Protein AF-A0A1E4V466-F1 (afdb_monomer)

Nearest PDB structures (foldseek):
  7m31-assembly2_C  TM=9.734E-01  e=1.126E-03  Sus scrofa
  7m32-assembly1_A  TM=9.696E-01  e=1.372E-03  Sus scrofa
  7m32-assembly2_D  TM=9.692E-01  e=1.372E-03  Sus scrofa
  7lju-assembly2_C  TM=9.275E-01  e=1.372E-03  Sus scrofa
  7m32-assembly2_C  TM=9.716E-01  e=2.831E-03  Sus scrofa

Solvent-accessible surface area (backbone atoms only — not comparable to full-atom values): 4984 Å² total; per-residue (Å²): 137,82,73,79,46,54,38,44,55,42,46,71,36,30,69,53,33,17,50,53,36,33,54,50,50,75,74,38,94,55,53,35,35,39,33,47,49,68,92,53,99,60,61,65,55,30,51,53,23,24,43,77,16,62,36,79,45,76,44,80,63,84,90,76,92,66,94,52,57,37,56,43,76,44,76,40,67,60,72,79,76,50,70,85,131

Sequence (85 aa):
MPERGMAAAVGQVPEYVEMVTRWCKTTLSLPIIVRLTPNITDVRLPARAAHRGAAIAFVGEDLLGRQESLLDVAPTNLDLVLPDN

Foldseek 3Di:
DPPFQPQVVLLQDLQSLLVVLLVCVVVDPAAKEWEGEPPYPDNVSNVVSSVNSVHPYYDYDDDDDPPGDDRDIDRDDVCVVDPDD

Secondary structure (DSSP, 8-state):
---TTHHHHHHT-HHHHHHHHHHHHHH-SS-EEEEE-S-SS-THHHHHHHHHTT--EEEE--SSS-TT---EEEE--HHHHS---

Radius of gyration: 13.04 Å; Cα contacts (8 Å, |Δi|>4): 137; chains: 1; bounding box: 37×31×30 Å

Structure (mmCIF, N/CA/C/O backbone):
data_AF-A0A1E4V466-F1
#
_entry.id   AF-A0A1E4V466-F1
#
loop_
_atom_site.group_PDB
_atom_site.id
_atom_site.type_symbol
_atom_site.label_atom_id
_atom_site.label_alt_id
_atom_site.label_comp_id
_atom_site.label_asym_id
_atom_site.label_entity_id
_atom_site.label_seq_id
_atom_site.pdbx_PDB_ins_code
_atom_site.Cartn_x
_atom_site.Cartn_y
_atom_site.Cartn_z
_atom_site.occupancy
_atom_site.B_iso_or_equiv
_atom_site.auth_seq_id
_atom_site.auth_comp_id
_atom_site.auth_asym_id
_atom_site.auth_atom_id
_atom_site.pdbx_PDB_model_num
ATOM 1 N N . MET A 1 1 ? 22.661 -0.199 6.133 1.00 41.59 1 MET A N 1
ATOM 2 C CA . MET A 1 1 ? 22.253 -0.578 4.764 1.00 41.59 1 MET A CA 1
ATOM 3 C C . MET A 1 1 ? 20.974 0.177 4.426 1.00 41.59 1 MET A C 1
ATOM 5 O O . MET A 1 1 ? 19.987 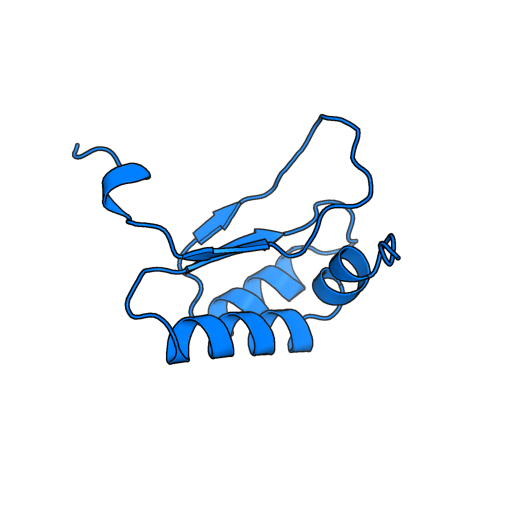-0.107 5.086 1.00 41.59 1 MET A O 1
ATOM 9 N N . PRO A 1 2 ? 20.951 1.147 3.494 1.00 47.75 2 PRO A N 1
ATOM 10 C CA . PRO A 1 2 ? 19.718 1.540 2.833 1.00 47.75 2 PRO A CA 1
ATOM 11 C C . PRO A 1 2 ? 19.665 0.801 1.494 1.00 47.75 2 PRO A C 1
ATOM 13 O O . PRO A 1 2 ? 20.509 0.999 0.617 1.00 47.75 2 PRO A O 1
ATOM 16 N N . GLU A 1 3 ? 18.714 -0.105 1.360 1.00 52.47 3 GLU A N 1
ATOM 17 C CA . GLU A 1 3 ? 18.407 -0.802 0.114 1.00 52.47 3 GLU A CA 1
ATOM 18 C C . GLU A 1 3 ? 17.755 0.168 -0.881 1.00 52.47 3 GLU A C 1
ATOM 20 O O . GLU A 1 3 ? 16.536 0.241 -1.031 1.00 52.47 3 GLU A O 1
ATOM 25 N N . ARG A 1 4 ? 18.607 0.991 -1.511 1.00 56.16 4 ARG A N 1
ATOM 26 C CA . ARG A 1 4 ? 18.234 1.945 -2.564 1.00 56.16 4 ARG A CA 1
ATOM 27 C C . ARG A 1 4 ? 17.361 1.261 -3.620 1.00 56.16 4 ARG A C 1
ATOM 29 O O . ARG A 1 4 ? 17.677 0.162 -4.069 1.00 56.16 4 ARG A O 1
ATOM 36 N N . GLY A 1 5 ? 16.257 1.905 -3.986 1.00 58.88 5 GLY A N 1
ATOM 37 C CA . GLY A 1 5 ? 15.295 1.412 -4.977 1.00 58.88 5 GLY A CA 1
ATOM 38 C C . GLY A 1 5 ? 14.280 0.348 -4.522 1.00 58.88 5 GLY A C 1
ATOM 39 O O . GLY A 1 5 ? 13.322 0.118 -5.259 1.00 58.88 5 GLY A O 1
ATOM 40 N N . MET A 1 6 ? 14.395 -0.262 -3.331 1.00 66.19 6 MET A N 1
ATOM 41 C CA . MET A 1 6 ? 13.471 -1.332 -2.891 1.00 66.19 6 MET A CA 1
ATOM 42 C C . MET A 1 6 ? 12.008 -0.870 -2.890 1.00 66.19 6 MET A C 1
ATOM 44 O O . MET A 1 6 ? 11.118 -1.541 -3.403 1.00 66.19 6 MET A O 1
ATOM 48 N N . ALA A 1 7 ? 11.744 0.321 -2.369 1.00 62.88 7 ALA A N 1
ATOM 49 C CA . ALA A 1 7 ? 10.382 0.813 -2.243 1.00 62.88 7 ALA A CA 1
ATOM 50 C C . ALA A 1 7 ? 9.793 1.330 -3.574 1.00 62.88 7 ALA A C 1
ATOM 52 O O . ALA A 1 7 ? 8.578 1.295 -3.766 1.00 62.88 7 ALA A O 1
ATOM 53 N N . ALA A 1 8 ? 10.644 1.752 -4.517 1.00 64.69 8 ALA A N 1
ATOM 54 C CA . ALA A 1 8 ? 10.238 2.021 -5.896 1.00 64.69 8 ALA A CA 1
ATOM 55 C C . ALA A 1 8 ? 9.934 0.717 -6.660 1.00 64.69 8 ALA A C 1
ATOM 57 O O . ALA A 1 8 ? 9.031 0.696 -7.494 1.00 64.69 8 ALA A O 1
ATOM 58 N N . ALA A 1 9 ? 10.636 -0.379 -6.350 1.00 68.50 9 ALA A N 1
ATOM 59 C CA . ALA A 1 9 ? 10.331 -1.706 -6.884 1.00 68.50 9 ALA A CA 1
ATOM 60 C C . ALA A 1 9 ? 9.011 -2.259 -6.317 1.00 68.50 9 ALA A C 1
ATOM 62 O O . ALA A 1 9 ? 8.203 -2.804 -7.062 1.00 68.50 9 ALA A O 1
ATOM 63 N N . VAL A 1 10 ? 8.737 -2.048 -5.026 1.00 72.75 10 VAL A N 1
ATOM 64 C CA . VAL A 1 10 ? 7.454 -2.416 -4.400 1.00 72.75 10 VAL A CA 1
ATOM 65 C C . VAL A 1 10 ? 6.286 -1.633 -5.009 1.00 72.75 10 VAL A C 1
ATOM 67 O O . VAL A 1 10 ? 5.257 -2.223 -5.323 1.00 72.75 10 VAL A O 1
ATOM 70 N N . GLY A 1 11 ? 6.449 -0.325 -5.241 1.00 71.94 11 GLY A N 1
ATOM 71 C CA . GLY A 1 11 ? 5.419 0.519 -5.862 1.00 71.94 11 GLY A CA 1
ATOM 72 C C . GLY A 1 11 ? 5.084 0.160 -7.317 1.00 71.94 11 GLY A C 1
ATOM 73 O O . GLY A 1 11 ? 4.014 0.521 -7.804 1.00 71.94 11 GLY A O 1
ATOM 74 N N . GLN A 1 12 ? 5.970 -0.572 -8.000 1.00 75.69 12 GLN A N 1
ATOM 75 C CA . GLN A 1 12 ? 5.748 -1.083 -9.356 1.00 75.69 12 GLN A CA 1
ATOM 76 C C . GLN A 1 12 ? 4.932 -2.379 -9.396 1.00 75.69 12 GLN A C 1
ATOM 78 O O . GLN A 1 12 ? 4.428 -2.727 -10.462 1.00 75.69 12 GLN A O 1
ATOM 83 N N . VAL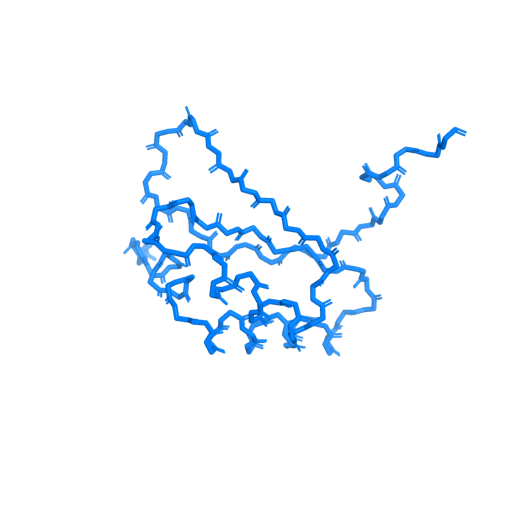 A 1 13 ? 4.782 -3.079 -8.266 1.00 85.06 13 VAL A N 1
ATOM 84 C CA . VAL A 1 13 ? 4.041 -4.342 -8.163 1.00 85.06 13 VAL A CA 1
ATOM 85 C C . VAL A 1 13 ? 2.688 -4.072 -7.491 1.00 85.06 13 VAL A C 1
ATOM 87 O O . VAL A 1 13 ? 2.635 -3.910 -6.267 1.00 85.06 13 VAL A O 1
ATOM 90 N N . PRO A 1 14 ? 1.574 -4.005 -8.249 1.00 84.88 14 PRO A N 1
ATOM 91 C CA . PRO A 1 14 ? 0.264 -3.649 -7.704 1.00 84.88 14 PRO A CA 1
ATOM 92 C C . PRO A 1 14 ? -0.174 -4.552 -6.543 1.00 84.88 14 PRO A C 1
ATOM 94 O O . PRO A 1 14 ? -0.765 -4.078 -5.578 1.00 84.88 14 PRO A O 1
ATOM 97 N N . GLU A 1 15 ? 0.151 -5.839 -6.591 1.00 85.56 15 GLU A N 1
ATOM 98 C CA . GLU A 1 15 ? -0.183 -6.814 -5.552 1.00 85.56 15 GLU A CA 1
ATOM 99 C C . GLU A 1 15 ? 0.457 -6.449 -4.207 1.00 85.56 15 GLU A C 1
ATOM 101 O O . GLU A 1 15 ? -0.186 -6.555 -3.161 1.00 85.56 15 GLU A O 1
ATOM 106 N N . TYR A 1 16 ? 1.698 -5.955 -4.222 1.00 85.62 16 TYR A N 1
ATOM 107 C CA . TYR A 1 16 ? 2.368 -5.499 -3.007 1.00 85.62 16 TYR A CA 1
ATOM 108 C C . TYR A 1 16 ? 1.785 -4.188 -2.497 1.00 85.62 16 TYR A C 1
ATOM 110 O O . TYR A 1 16 ? 1.602 -4.036 -1.289 1.00 85.62 16 TYR A O 1
ATOM 118 N N . VAL A 1 17 ? 1.419 -3.277 -3.400 1.00 84.75 17 VAL A N 1
ATOM 119 C CA . VAL A 1 17 ? 0.722 -2.038 -3.037 1.00 84.75 17 VAL A CA 1
ATOM 120 C C . VAL A 1 17 ? -0.595 -2.350 -2.316 1.00 84.75 17 VAL A C 1
ATOM 122 O O . VAL A 1 17 ? -0.859 -1.798 -1.247 1.00 84.75 17 VAL A O 1
ATOM 125 N N . GLU A 1 18 ? -1.401 -3.273 -2.844 1.00 88.69 18 GLU A N 1
ATOM 126 C CA . GLU A 1 18 ? -2.648 -3.711 -2.206 1.00 88.69 18 GLU A CA 1
ATOM 127 C C . GLU A 1 18 ? -2.398 -4.369 -0.847 1.00 88.69 18 GLU A C 1
ATOM 129 O O . GLU A 1 18 ? -3.079 -4.039 0.125 1.00 88.69 18 GLU A O 1
ATOM 134 N N . MET A 1 19 ? -1.422 -5.277 -0.765 1.00 88.81 19 MET A N 1
ATOM 135 C CA . MET A 1 19 ? -1.102 -6.007 0.461 1.00 88.81 19 MET A CA 1
ATOM 136 C C . MET A 1 19 ? -0.681 -5.062 1.590 1.00 88.81 19 MET A C 1
ATOM 138 O O . MET A 1 19 ? -1.229 -5.146 2.690 1.00 88.81 19 MET A O 1
ATOM 142 N N . VAL A 1 20 ? 0.247 -4.141 1.315 1.00 85.38 20 VAL A N 1
ATOM 143 C CA . VAL A 1 20 ? 0.721 -3.162 2.304 1.00 85.38 20 VAL A CA 1
ATOM 144 C C . VAL A 1 20 ? -0.421 -2.242 2.729 1.00 85.38 20 VAL A C 1
ATOM 146 O O . VAL A 1 20 ? -0.658 -2.076 3.923 1.00 85.38 20 VAL A O 1
ATOM 149 N N . THR A 1 21 ? -1.192 -1.714 1.774 1.00 86.75 21 THR A N 1
ATOM 150 C CA . THR A 1 21 ? -2.326 -0.826 2.080 1.00 86.75 21 THR A CA 1
ATOM 151 C C . THR A 1 21 ? -3.379 -1.534 2.936 1.00 86.75 21 THR A C 1
ATOM 153 O O . THR A 1 21 ? -3.847 -0.981 3.933 1.00 86.75 21 THR A O 1
ATOM 156 N N . ARG A 1 22 ? -3.711 -2.789 2.603 1.00 88.25 22 ARG A N 1
ATOM 157 C CA . ARG A 1 22 ? -4.659 -3.599 3.373 1.00 88.25 22 ARG A CA 1
ATOM 158 C C . ARG A 1 22 ? -4.148 -3.861 4.784 1.00 88.25 22 ARG A C 1
ATOM 160 O O . ARG A 1 22 ? -4.923 -3.732 5.727 1.00 88.25 22 ARG A O 1
ATOM 167 N N . TRP A 1 23 ? -2.866 -4.180 4.944 1.00 86.94 23 TRP A N 1
ATOM 168 C CA . TRP A 1 23 ? -2.274 -4.405 6.261 1.00 86.94 23 TRP A CA 1
ATOM 169 C C . TRP A 1 23 ? -2.302 -3.143 7.136 1.00 86.94 23 TRP A C 1
ATOM 171 O O . TRP A 1 23 ? -2.667 -3.206 8.315 1.00 86.94 23 TRP A O 1
ATOM 181 N N . CYS A 1 24 ? -2.012 -1.978 6.552 1.00 84.56 24 CYS A N 1
ATOM 182 C CA . CYS A 1 24 ? -2.166 -0.694 7.232 1.00 84.56 24 CYS A CA 1
ATOM 183 C C . CYS A 1 24 ? -3.622 -0.460 7.649 1.00 84.56 24 CYS A C 1
ATOM 185 O O . CYS A 1 24 ? -3.871 -0.095 8.796 1.00 84.56 24 CYS A O 1
ATOM 187 N N . LYS A 1 25 ? -4.593 -0.745 6.768 1.00 83.75 25 LYS A N 1
ATOM 188 C CA . LYS A 1 25 ? -6.016 -0.576 7.085 1.00 83.75 25 L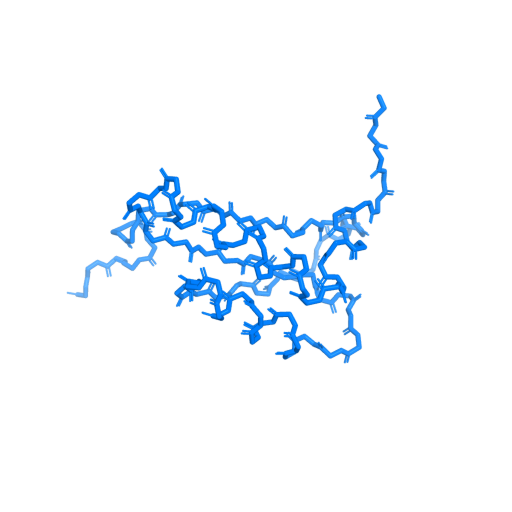YS A CA 1
ATOM 189 C C . LYS A 1 25 ? -6.509 -1.518 8.183 1.00 83.75 25 LYS A C 1
ATOM 191 O O . LYS A 1 25 ? -7.350 -1.121 8.980 1.00 83.75 25 LYS A O 1
ATOM 196 N N . THR A 1 26 ? -6.010 -2.753 8.240 1.00 87.50 26 THR A N 1
ATOM 197 C CA . THR A 1 26 ? -6.385 -3.691 9.313 1.00 87.50 26 THR A CA 1
ATOM 198 C C . THR A 1 26 ? -5.776 -3.315 10.659 1.00 87.50 26 THR A C 1
ATOM 200 O O . THR A 1 26 ? -6.324 -3.676 11.694 1.00 87.50 26 THR A O 1
ATOM 203 N N . THR A 1 27 ? -4.646 -2.605 10.650 1.00 86.44 27 THR A N 1
ATOM 204 C CA . THR A 1 27 ? -3.911 -2.234 11.867 1.00 86.44 27 THR A CA 1
ATOM 205 C C . THR A 1 27 ? -4.360 -0.879 12.421 1.00 86.44 27 THR A C 1
ATOM 207 O O . THR A 1 27 ? -4.270 -0.642 13.623 1.00 86.44 27 THR A O 1
ATOM 210 N N . LEU A 1 28 ? -4.843 0.021 11.558 1.00 81.31 28 LEU A N 1
ATOM 211 C CA . LEU A 1 28 ? -5.117 1.416 11.893 1.00 81.31 28 LEU A CA 1
ATOM 212 C C . LEU A 1 28 ? -6.572 1.786 11.592 1.00 81.31 28 LEU A C 1
ATOM 214 O O . LEU A 1 28 ? -7.078 1.573 10.492 1.00 81.31 28 LEU A O 1
ATOM 218 N N . SER A 1 29 ? -7.227 2.434 12.555 1.00 82.56 29 SER A N 1
ATOM 219 C CA . SER A 1 29 ? -8.587 2.971 12.385 1.00 82.56 29 SER A CA 1
ATOM 220 C C . SER A 1 29 ? -8.620 4.277 11.584 1.00 82.56 29 SER A C 1
ATOM 222 O O . SER A 1 29 ? -9.686 4.700 11.140 1.00 82.56 29 SER A O 1
ATOM 224 N N . LEU A 1 30 ? -7.461 4.916 11.397 1.00 82.50 30 LEU A N 1
ATOM 225 C CA . LEU A 1 30 ? -7.328 6.177 10.676 1.00 82.50 30 LEU A CA 1
ATOM 226 C C . LEU A 1 30 ? -7.481 5.984 9.156 1.00 82.50 30 LEU A C 1
ATOM 228 O O . LEU A 1 30 ? -7.227 4.897 8.623 1.00 82.50 30 LEU A O 1
ATOM 232 N N . PRO A 1 31 ? -7.891 7.036 8.434 1.00 81.69 31 PRO A N 1
ATOM 233 C CA . PRO A 1 31 ? -7.803 7.065 6.984 1.00 81.69 31 PRO A CA 1
ATOM 234 C C . P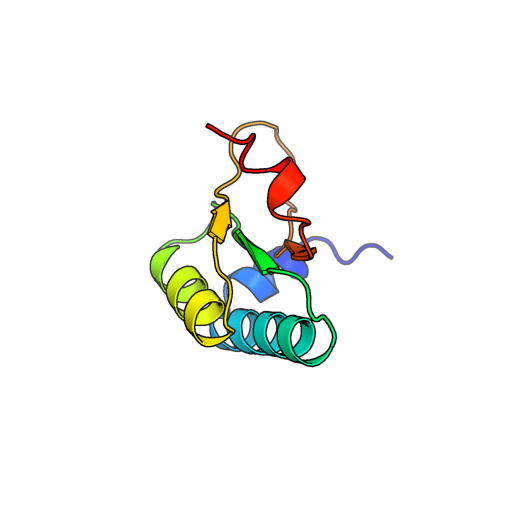RO A 1 31 ? -6.365 6.865 6.488 1.00 81.69 31 PRO A C 1
ATOM 236 O O . PRO A 1 31 ? -5.412 7.366 7.085 1.00 81.69 31 PRO A O 1
ATOM 239 N N . ILE A 1 32 ? -6.222 6.12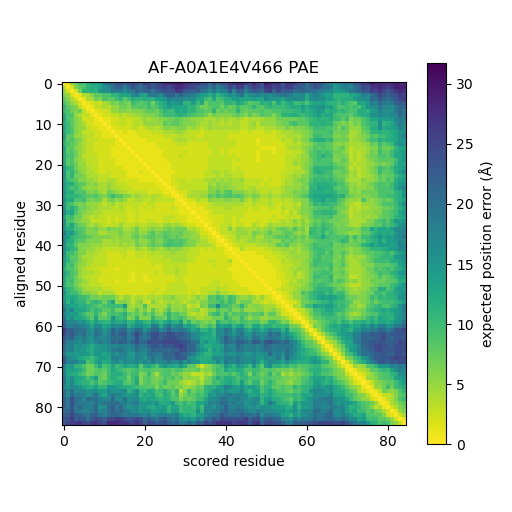8 5.385 1.00 81.62 32 ILE A N 1
ATOM 240 C CA . ILE A 1 32 ? -4.930 5.794 4.777 1.00 81.62 32 ILE A CA 1
ATOM 241 C C . ILE A 1 32 ? -4.785 6.533 3.446 1.00 81.62 32 ILE A C 1
ATOM 243 O O . ILE A 1 32 ?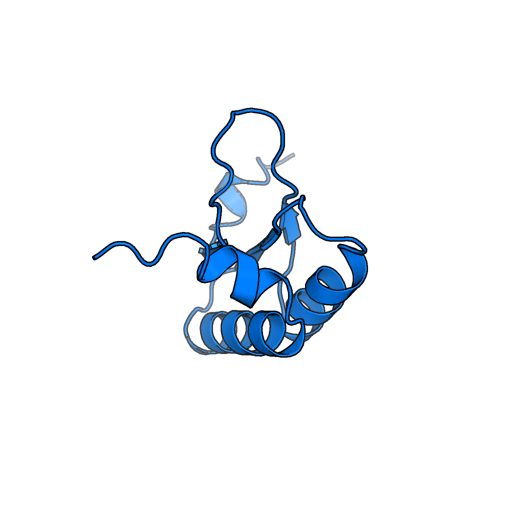 -5.657 6.426 2.575 1.00 81.62 32 ILE A O 1
ATOM 247 N N . ILE A 1 33 ? -3.663 7.234 3.285 1.00 83.94 33 ILE A N 1
ATOM 248 C CA . ILE A 1 33 ? -3.245 7.870 2.033 1.00 83.94 33 ILE A CA 1
ATOM 249 C C . ILE A 1 33 ? -2.050 7.101 1.476 1.00 83.94 33 ILE A C 1
ATOM 251 O O . ILE A 1 33 ? -1.118 6.771 2.211 1.00 83.94 33 ILE A O 1
ATOM 255 N N . VAL A 1 34 ? -2.076 6.822 0.171 1.00 80.62 34 VAL A N 1
ATOM 256 C CA . VAL A 1 34 ? -0.975 6.145 -0.525 1.00 80.62 34 VAL A CA 1
ATOM 257 C C . VAL A 1 34 ? -0.289 7.119 -1.474 1.00 80.62 34 VAL A C 1
ATOM 259 O O . VAL A 1 34 ? -0.905 7.648 -2.403 1.00 80.62 34 VAL A O 1
ATOM 262 N N . ARG A 1 35 ? 1.006 7.339 -1.256 1.00 79.75 35 ARG A N 1
ATOM 263 C CA . ARG A 1 35 ? 1.879 8.099 -2.153 1.00 79.75 35 ARG A CA 1
ATOM 264 C C . ARG A 1 35 ? 2.492 7.153 -3.176 1.00 79.75 35 ARG A C 1
ATOM 266 O O . ARG A 1 35 ? 3.131 6.165 -2.813 1.00 79.75 35 ARG A O 1
ATOM 273 N N . LEU A 1 36 ? 2.277 7.446 -4.455 1.00 77.06 36 LEU A N 1
ATOM 274 C CA . LEU A 1 36 ? 2.764 6.624 -5.563 1.00 77.06 36 LEU A CA 1
ATOM 275 C C . LEU A 1 36 ? 3.947 7.301 -6.247 1.00 77.06 36 LEU A C 1
ATOM 277 O O . LEU A 1 36 ? 3.959 8.519 -6.426 1.00 77.06 36 LEU A O 1
ATOM 281 N N . THR A 1 37 ? 4.932 6.499 -6.657 1.00 70.19 37 THR A N 1
ATOM 282 C CA . THR A 1 37 ? 6.084 7.014 -7.398 1.00 70.19 37 THR A CA 1
ATOM 283 C C . THR A 1 37 ? 5.646 7.408 -8.817 1.00 70.19 37 THR A C 1
ATOM 285 O O . THR A 1 37 ? 4.950 6.626 -9.473 1.00 70.19 37 THR A O 1
ATOM 288 N N . PRO A 1 38 ? 6.027 8.596 -9.324 1.00 70.62 38 PRO A N 1
ATOM 289 C CA . PRO A 1 38 ? 5.681 9.016 -10.684 1.00 70.62 38 PRO A CA 1
ATOM 290 C C . PRO A 1 38 ? 6.486 8.250 -11.746 1.00 70.62 38 PRO A C 1
ATOM 292 O O . PRO A 1 38 ? 6.140 8.265 -12.923 1.00 70.62 38 PRO A O 1
ATOM 295 N N . ASN A 1 39 ? 7.566 7.573 -11.341 1.00 72.25 39 ASN A N 1
ATOM 296 C CA . ASN A 1 39 ? 8.507 6.892 -12.226 1.00 72.25 39 ASN A CA 1
ATOM 297 C C . ASN A 1 39 ? 8.044 5.472 -12.605 1.00 72.25 39 ASN A C 1
ATOM 299 O O . ASN A 1 39 ? 8.780 4.504 -12.420 1.00 72.25 39 ASN A O 1
ATOM 303 N N . ILE A 1 40 ? 6.804 5.337 -13.084 1.00 74.69 40 ILE A N 1
ATOM 304 C CA . ILE A 1 40 ? 6.246 4.075 -13.592 1.00 74.69 40 ILE A CA 1
ATOM 305 C C . ILE A 1 40 ? 5.437 4.319 -14.865 1.00 74.69 40 ILE A C 1
ATOM 307 O O . ILE A 1 40 ? 4.806 5.359 -15.023 1.00 74.69 40 ILE A O 1
ATOM 311 N N . THR A 1 41 ? 5.424 3.338 -15.770 1.00 81.25 41 THR A N 1
ATOM 312 C CA . THR A 1 41 ? 4.760 3.459 -17.080 1.00 81.25 41 THR A CA 1
ATOM 313 C C . THR A 1 41 ? 3.253 3.696 -16.971 1.00 81.25 41 THR A C 1
ATOM 315 O O . THR A 1 41 ? 2.687 4.428 -17.778 1.00 81.25 41 THR A O 1
ATOM 318 N N . ASP A 1 42 ? 2.591 3.085 -15.986 1.00 81.62 42 ASP A N 1
ATOM 319 C CA . ASP A 1 42 ? 1.159 3.273 -15.760 1.00 81.62 42 ASP A CA 1
ATOM 320 C C . ASP A 1 42 ? 0.824 3.317 -14.264 1.00 81.62 42 ASP A C 1
ATOM 322 O O . ASP A 1 42 ? 0.639 2.288 -13.612 1.00 81.62 42 ASP A O 1
ATOM 326 N N . VAL A 1 43 ? 0.674 4.533 -13.734 1.00 80.06 43 VAL A N 1
ATOM 327 C CA . VAL A 1 43 ? 0.305 4.789 -12.331 1.00 80.06 43 VAL A CA 1
ATOM 328 C C . VAL A 1 43 ? -1.094 4.303 -11.953 1.00 80.06 43 VAL A C 1
ATOM 330 O O . VAL A 1 43 ? -1.389 4.078 -10.777 1.00 80.06 43 VAL A O 1
ATOM 333 N N . ARG A 1 44 ? -1.967 4.059 -12.935 1.00 84.75 44 ARG A N 1
ATOM 334 C CA . ARG A 1 44 ? -3.351 3.645 -12.677 1.00 84.75 44 ARG A CA 1
ATOM 335 C C . ARG A 1 44 ? -3.417 2.236 -12.092 1.00 84.75 44 ARG A C 1
ATOM 337 O O . ARG A 1 44 ? -4.368 1.922 -11.381 1.00 84.75 44 ARG A O 1
ATOM 344 N N . LEU A 1 45 ? -2.440 1.378 -12.395 1.00 85.50 45 LEU A N 1
ATOM 345 C CA . LEU A 1 45 ? -2.382 0.007 -11.883 1.00 85.50 45 LEU A CA 1
ATOM 346 C C . LEU A 1 45 ? -2.174 -0.038 -10.360 1.00 85.50 45 LEU A C 1
ATOM 348 O O . LEU A 1 45 ? -3.054 -0.572 -9.676 1.00 85.50 45 LEU A O 1
ATOM 352 N N . PRO A 1 46 ? -1.100 0.547 -9.798 1.00 83.44 46 PRO A N 1
ATOM 353 C CA . PRO A 1 46 ? -0.925 0.593 -8.352 1.00 83.44 46 PRO A CA 1
ATOM 354 C C . PRO A 1 46 ? -1.960 1.485 -7.661 1.00 83.44 46 PRO A C 1
ATOM 356 O O . PRO A 1 46 ? -2.380 1.147 -6.560 1.00 83.44 46 PRO A O 1
ATOM 359 N N . ALA A 1 47 ? -2.470 2.543 -8.305 1.00 82.94 47 ALA A N 1
ATOM 360 C CA . ALA A 1 47 ? -3.574 3.332 -7.748 1.00 82.94 47 ALA A CA 1
ATOM 361 C C . ALA A 1 47 ? -4.844 2.492 -7.539 1.00 82.94 47 ALA A C 1
ATOM 363 O O . ALA A 1 47 ? -5.438 2.509 -6.461 1.00 82.94 47 ALA A O 1
ATOM 364 N N . ARG A 1 48 ? -5.233 1.677 -8.532 1.00 87.94 48 ARG A N 1
ATOM 365 C CA . ARG A 1 48 ? -6.350 0.729 -8.376 1.00 87.94 48 ARG A CA 1
ATOM 366 C C . ARG A 1 48 ? -6.083 -0.286 -7.269 1.00 87.94 48 ARG A C 1
ATOM 368 O O . ARG A 1 48 ? -7.005 -0.644 -6.546 1.00 87.94 48 ARG A O 1
ATOM 375 N N . ALA A 1 49 ? -4.849 -0.760 -7.140 1.00 86.62 49 ALA A N 1
ATOM 376 C CA . ALA A 1 49 ? -4.490 -1.741 -6.125 1.00 86.62 49 ALA A CA 1
ATOM 377 C C . ALA A 1 49 ? -4.516 -1.166 -4.702 1.00 86.62 49 ALA A C 1
ATOM 379 O O . ALA A 1 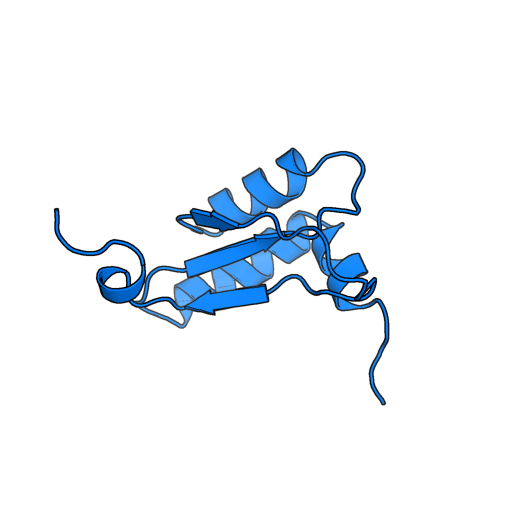49 ? -5.105 -1.766 -3.806 1.00 86.62 49 ALA A O 1
ATOM 380 N N . ALA A 1 50 ? -3.993 0.042 -4.511 1.00 85.75 50 ALA A N 1
ATOM 381 C CA . ALA A 1 50 ? -4.134 0.781 -3.263 1.00 85.75 50 ALA A CA 1
ATOM 382 C C . ALA A 1 50 ? -5.613 1.066 -2.937 1.00 85.75 50 ALA A C 1
ATOM 384 O O . ALA A 1 50 ? -6.030 0.895 -1.793 1.00 85.75 50 ALA A O 1
ATOM 385 N N . HIS A 1 51 ? -6.448 1.389 -3.932 1.00 87.19 51 HIS A N 1
ATOM 386 C CA . HIS A 1 51 ? -7.893 1.523 -3.717 1.00 87.19 51 HIS A CA 1
ATOM 387 C C . HIS A 1 51 ? -8.540 0.217 -3.217 1.00 87.19 51 HIS A C 1
ATOM 389 O O . HIS A 1 51 ? -9.307 0.239 -2.257 1.00 87.19 51 HIS A O 1
ATOM 395 N N . ARG A 1 52 ? -8.182 -0.943 -3.793 1.00 87.81 52 ARG A N 1
ATOM 396 C CA . ARG A 1 52 ? -8.621 -2.270 -3.297 1.00 87.81 52 ARG A CA 1
ATOM 397 C C . ARG A 1 52 ? -8.101 -2.595 -1.891 1.00 87.81 52 ARG A C 1
ATOM 399 O O . ARG A 1 52 ? -8.694 -3.410 -1.181 1.00 87.81 52 ARG A O 1
ATOM 406 N N . GLY A 1 53 ? -7.001 -1.965 -1.490 1.00 83.19 53 GLY A N 1
ATOM 407 C CA . GLY A 1 53 ? -6.470 -1.976 -0.129 1.00 83.19 53 GLY A CA 1
ATOM 408 C C . GLY A 1 53 ? -7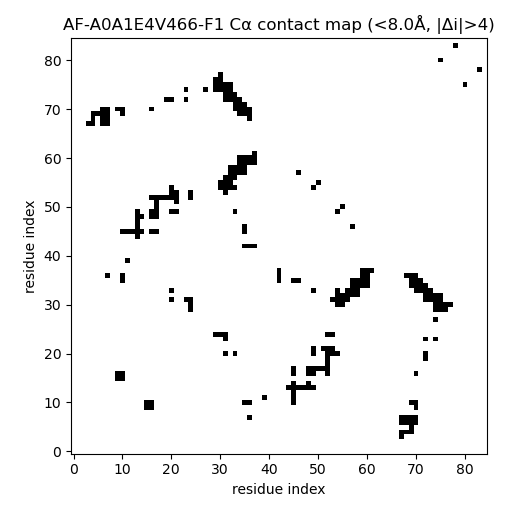.179 -1.018 0.837 1.00 83.19 53 GLY A C 1
ATOM 409 O O . GLY A 1 53 ? -6.800 -0.977 2.002 1.00 83.19 53 GLY A O 1
ATOM 410 N N . ALA A 1 54 ? -8.210 -0.293 0.381 1.00 84.31 54 ALA A N 1
ATOM 411 C CA . ALA A 1 54 ? -8.967 0.729 1.109 1.00 84.31 54 ALA A CA 1
ATOM 412 C C . ALA A 1 54 ? -8.220 2.053 1.370 1.00 84.31 54 ALA A C 1
ATOM 414 O O . ALA A 1 54 ? -8.518 2.757 2.340 1.00 84.31 54 ALA A O 1
ATOM 415 N N . ALA A 1 55 ? -7.285 2.425 0.487 1.00 78.12 55 ALA A N 1
ATOM 416 C CA . ALA A 1 55 ? -6.782 3.796 0.425 1.00 78.12 55 ALA A CA 1
ATOM 417 C C . ALA A 1 55 ? -7.895 4.763 -0.006 1.00 78.12 55 ALA A C 1
ATOM 419 O O . ALA A 1 55 ? -8.651 4.480 -0.942 1.00 78.12 55 ALA A O 1
ATOM 420 N N . ILE A 1 56 ? -7.961 5.916 0.660 1.00 74.88 56 ILE A N 1
ATOM 421 C CA . ILE A 1 56 ? -8.988 6.938 0.409 1.00 74.88 56 ILE A CA 1
ATOM 422 C C . ILE A 1 56 ? -8.498 8.083 -0.483 1.00 74.88 56 ILE A C 1
ATOM 424 O O . ILE A 1 56 ? -9.312 8.762 -1.101 1.00 74.88 56 ILE A O 1
ATOM 428 N N . ALA A 1 57 ? -7.183 8.291 -0.566 1.00 70.00 57 ALA A N 1
ATOM 429 C CA . ALA A 1 57 ? -6.576 9.341 -1.372 1.00 70.00 57 ALA A CA 1
ATOM 430 C C . ALA A 1 57 ? -5.209 8.906 -1.912 1.00 70.00 57 ALA A C 1
ATOM 432 O O . ALA A 1 57 ? -4.518 8.072 -1.315 1.00 70.00 57 ALA A O 1
ATOM 433 N N . PHE A 1 58 ? -4.829 9.510 -3.039 1.00 66.44 58 PHE A N 1
ATOM 434 C CA . PHE A 1 58 ? -3.556 9.291 -3.717 1.00 66.44 58 PHE A CA 1
ATOM 435 C C . PHE A 1 58 ? -2.836 10.620 -3.872 1.00 66.44 58 PHE A C 1
ATOM 437 O O . PHE A 1 58 ? -3.442 11.600 -4.302 1.00 66.44 58 PHE A O 1
ATOM 444 N N . VAL A 1 59 ? -1.542 10.640 -3.568 1.00 63.44 59 VAL A N 1
ATOM 445 C CA . VAL A 1 59 ? -0.690 11.803 -3.827 1.00 63.44 59 VAL A CA 1
ATOM 446 C C . VAL A 1 59 ? 0.383 11.384 -4.824 1.00 63.44 59 VAL A C 1
ATOM 448 O O . VAL A 1 59 ? 1.142 10.446 -4.572 1.00 63.44 59 VAL A O 1
ATOM 451 N N . GLY A 1 60 ? 0.405 12.056 -5.975 1.00 58.59 60 GLY A N 1
ATOM 452 C CA . GLY A 1 60 ? 1.525 12.001 -6.907 1.00 58.59 60 GLY A CA 1
ATOM 453 C C . GLY A 1 60 ? 2.548 13.049 -6.492 1.00 58.59 60 GLY A C 1
ATOM 454 O O . GLY A 1 60 ? 2.208 14.225 -6.402 1.00 58.59 60 GLY A O 1
ATOM 455 N N . GLU A 1 61 ? 3.772 12.631 -6.197 1.00 57.38 61 GLU A N 1
ATOM 456 C CA . GLU A 1 61 ? 4.862 13.553 -5.865 1.00 57.38 61 GLU A CA 1
ATOM 457 C C . GLU A 1 61 ? 5.711 13.838 -7.097 1.00 57.38 61 GLU A C 1
ATOM 459 O O . GLU A 1 61 ? 6.109 12.902 -7.786 1.00 57.38 61 GLU A O 1
ATOM 464 N N . ASP A 1 62 ? 6.022 15.113 -7.343 1.00 45.81 62 ASP A N 1
ATOM 465 C CA . ASP A 1 62 ? 6.921 15.540 -8.414 1.00 45.81 62 ASP A CA 1
ATOM 466 C C . ASP A 1 62 ? 7.848 16.699 -7.970 1.00 45.81 62 ASP A C 1
ATOM 468 O O . ASP A 1 62 ? 7.478 17.531 -7.142 1.00 45.81 62 ASP A O 1
ATOM 472 N N . LEU A 1 63 ? 9.037 16.745 -8.594 1.00 44.94 63 LEU A N 1
ATOM 473 C CA . LEU A 1 63 ? 9.955 17.887 -8.803 1.00 44.94 63 LEU A CA 1
ATOM 474 C C . LEU A 1 63 ? 11.191 18.170 -7.921 1.00 44.94 63 LEU A C 1
ATOM 476 O O . LEU A 1 63 ? 11.907 19.119 -8.242 1.00 44.94 63 LEU A O 1
ATOM 480 N N . LEU A 1 64 ? 11.596 17.358 -6.934 1.00 44.78 64 LEU A N 1
ATOM 481 C CA . LEU A 1 64 ? 12.916 17.579 -6.293 1.00 44.78 64 LEU A CA 1
ATOM 482 C C . LEU A 1 64 ? 13.770 16.314 -6.137 1.00 44.78 64 LEU A C 1
ATOM 484 O O . LEU A 1 64 ? 13.978 15.814 -5.038 1.00 44.78 64 LEU A O 1
ATOM 488 N N . GLY A 1 65 ? 14.301 15.815 -7.258 1.00 41.59 65 GLY A N 1
ATOM 489 C CA . GLY A 1 65 ? 15.611 15.141 -7.366 1.00 41.59 65 GLY A CA 1
ATOM 490 C C . GLY A 1 65 ? 15.882 13.844 -6.583 1.00 41.59 65 GLY A C 1
ATOM 491 O O . GLY A 1 65 ? 16.923 13.226 -6.796 1.00 41.59 65 GLY A O 1
ATOM 492 N N . ARG A 1 66 ? 14.993 13.382 -5.700 1.00 49.22 66 ARG A N 1
ATOM 493 C CA . ARG A 1 66 ? 15.173 12.140 -4.937 1.00 49.22 66 ARG A CA 1
ATOM 494 C C . ARG A 1 66 ? 14.553 10.978 -5.712 1.00 49.22 66 ARG A C 1
ATOM 496 O O . ARG A 1 66 ? 13.427 10.576 -5.448 1.00 49.22 66 ARG A O 1
ATOM 503 N N . GLN A 1 67 ? 15.325 10.432 -6.651 1.00 42.03 67 GLN A N 1
ATOM 504 C CA . GLN A 1 67 ? 15.040 9.268 -7.519 1.00 42.03 67 GLN A CA 1
ATOM 505 C C . GLN A 1 67 ? 14.721 7.942 -6.776 1.00 42.03 67 GLN A C 1
ATOM 507 O O . GLN A 1 67 ? 14.720 6.875 -7.377 1.00 42.03 67 GLN A O 1
ATOM 512 N N . GLU A 1 68 ? 14.468 7.977 -5.466 1.00 48.69 68 GLU A N 1
ATOM 513 C CA . GLU A 1 68 ? 14.488 6.807 -4.576 1.00 48.69 68 GLU A CA 1
ATOM 514 C C . GLU A 1 68 ? 13.147 6.572 -3.841 1.00 48.69 68 GLU A C 1
ATOM 516 O O . GLU A 1 68 ? 13.020 5.598 -3.104 1.00 48.69 68 GLU A O 1
ATOM 521 N N . SER A 1 69 ? 12.151 7.458 -3.987 1.00 47.78 69 SER A N 1
ATOM 522 C CA . SER A 1 69 ? 10.984 7.517 -3.086 1.00 47.78 69 SER A CA 1
ATOM 523 C C . SER A 1 69 ? 9.863 6.561 -3.532 1.00 47.78 69 SER A C 1
ATOM 525 O O . SER A 1 69 ? 9.228 6.772 -4.567 1.00 47.78 69 SER A O 1
ATOM 527 N N . LEU A 1 70 ? 9.786 5.366 -2.938 1.00 53.75 70 LEU A N 1
ATOM 528 C CA . LEU A 1 70 ? 9.036 5.038 -1.715 1.00 53.75 70 LEU A CA 1
ATOM 529 C C . LEU A 1 70 ? 7.522 5.054 -1.933 1.00 53.75 70 LEU A C 1
ATOM 531 O O . LEU A 1 70 ? 6.900 6.111 -1.915 1.00 53.75 70 LEU A O 1
ATOM 535 N N . LEU A 1 71 ? 6.934 3.857 -2.093 1.00 57.88 71 LEU A N 1
ATOM 536 C CA . LEU A 1 71 ? 5.557 3.634 -1.657 1.00 57.88 71 LEU A CA 1
ATOM 537 C C . LEU A 1 71 ? 5.498 4.062 -0.187 1.00 57.88 71 LEU A C 1
ATOM 539 O O . LEU A 1 71 ? 6.039 3.372 0.677 1.00 57.88 71 LEU A O 1
ATOM 543 N N . ASP A 1 72 ? 4.901 5.218 0.067 1.00 64.44 72 ASP A N 1
ATOM 544 C CA . ASP A 1 72 ? 4.702 5.741 1.412 1.00 64.44 72 ASP A CA 1
ATOM 545 C C . ASP A 1 72 ? 3.211 5.653 1.732 1.00 64.44 72 ASP A C 1
ATOM 547 O O . ASP A 1 72 ? 2.362 6.189 1.011 1.00 64.44 72 ASP A O 1
ATOM 551 N N . VAL A 1 73 ? 2.900 4.880 2.770 1.00 63.84 73 VAL A N 1
ATOM 552 C CA . VAL A 1 73 ? 1.539 4.624 3.234 1.00 63.84 73 VAL A CA 1
ATOM 553 C C . VAL A 1 73 ? 1.419 5.266 4.600 1.00 63.84 73 VAL A C 1
ATOM 555 O O . VAL A 1 73 ? 1.870 4.714 5.604 1.00 63.84 73 VAL A O 1
ATOM 558 N N . ALA A 1 74 ? 0.823 6.453 4.626 1.00 65.12 74 ALA A N 1
ATOM 559 C CA . ALA A 1 74 ? 0.690 7.236 5.839 1.00 65.12 74 ALA A CA 1
ATOM 560 C C . ALA A 1 74 ? -0.747 7.138 6.375 1.00 65.12 74 ALA A C 1
ATOM 562 O O . ALA A 1 74 ? -1.706 7.363 5.625 1.00 65.12 74 ALA A O 1
ATOM 563 N N . PRO A 1 75 ? -0.931 6.828 7.669 1.00 57.03 75 PRO A N 1
ATOM 564 C CA . PRO A 1 75 ? -2.172 7.151 8.344 1.00 57.03 75 PRO A CA 1
ATOM 565 C C . PRO A 1 75 ? -2.259 8.664 8.516 1.00 57.03 75 PRO A C 1
ATOM 567 O O . PRO A 1 75 ? -1.340 9.303 9.026 1.00 57.03 75 PRO A O 1
ATOM 570 N N . THR A 1 76 ? -3.375 9.243 8.106 1.00 60.56 76 THR A N 1
ATOM 571 C CA . THR A 1 76 ? -3.579 10.687 8.162 1.00 60.56 76 THR A CA 1
ATOM 572 C C . THR A 1 76 ? -4.819 10.988 8.980 1.00 60.56 76 THR A C 1
ATOM 574 O O . THR A 1 76 ? -5.867 10.377 8.781 1.00 60.56 76 THR A O 1
ATOM 577 N N . ASN A 1 77 ? -4.707 11.953 9.895 1.00 53.28 77 ASN A N 1
ATOM 578 C CA . ASN A 1 77 ? -5.889 12.585 10.458 1.00 53.28 77 ASN A CA 1
ATOM 579 C C . ASN A 1 77 ? -6.502 13.485 9.374 1.00 53.28 77 ASN A C 1
ATOM 581 O O . ASN A 1 77 ? -5.842 14.411 8.902 1.00 53.28 77 ASN A O 1
ATOM 585 N N . LEU A 1 78 ? -7.723 13.166 8.944 1.00 54.56 78 LEU A N 1
ATOM 586 C CA . LEU A 1 78 ? -8.369 13.833 7.814 1.00 54.56 78 LEU A CA 1
ATOM 587 C C . LEU A 1 78 ? -8.588 15.328 8.082 1.00 54.56 78 LEU A C 1
ATOM 589 O O . LEU A 1 78 ? -8.4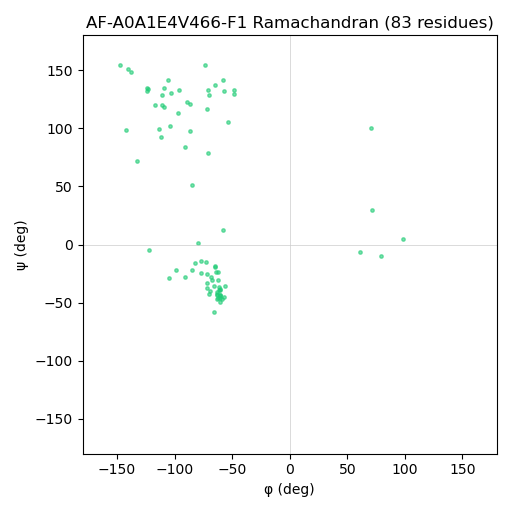54 16.120 7.153 1.00 54.56 78 LEU A O 1
ATOM 593 N N . ASP A 1 79 ? -8.791 15.695 9.350 1.00 51.47 79 ASP A N 1
ATOM 594 C CA . ASP A 1 79 ? -8.996 17.072 9.819 1.00 51.47 79 ASP A CA 1
ATOM 595 C C . ASP A 1 79 ? -7.781 17.983 9.542 1.00 51.47 79 ASP A C 1
ATOM 597 O O . ASP A 1 79 ? -7.904 19.200 9.455 1.00 51.47 79 ASP A O 1
ATOM 601 N N . LEU A 1 80 ? -6.579 17.408 9.391 1.00 53.47 80 LEU A N 1
ATOM 602 C CA . LEU A 1 80 ? -5.357 18.155 9.051 1.00 53.47 80 LEU A CA 1
ATOM 603 C C . LEU A 1 80 ? -5.190 18.384 7.542 1.00 53.47 80 LEU A C 1
ATOM 605 O O . LEU A 1 80 ? -4.431 19.265 7.144 1.00 53.47 80 LEU A O 1
ATOM 609 N N . VAL A 1 81 ? -5.833 17.565 6.705 1.00 54.09 81 VAL A N 1
ATOM 610 C CA . VAL A 1 81 ? -5.644 17.567 5.241 1.00 54.09 81 VAL A CA 1
ATOM 611 C C . VAL A 1 81 ? -6.809 18.219 4.510 1.00 54.09 81 VAL A C 1
ATOM 613 O O . VAL A 1 81 ? -6.609 18.811 3.451 1.00 54.09 81 VAL A O 1
ATOM 616 N N . LEU A 1 82 ? -8.007 18.155 5.080 1.00 53.31 82 LEU A N 1
ATOM 617 C CA . LEU A 1 82 ? -9.169 18.898 4.624 1.00 53.31 82 LEU A CA 1
ATOM 618 C C . LEU A 1 82 ? -9.487 19.931 5.707 1.00 53.31 82 LEU A C 1
ATOM 620 O O . LEU A 1 82 ? -10.175 19.578 6.661 1.00 53.31 82 LEU A O 1
ATOM 624 N N . PRO A 1 83 ? -8.960 21.170 5.625 1.00 45.03 83 PRO A N 1
ATOM 625 C CA . PRO A 1 83 ? -9.421 22.215 6.526 1.00 45.03 83 PRO A CA 1
ATOM 626 C C . PRO A 1 83 ? -10.936 22.356 6.349 1.00 45.03 83 PRO A C 1
ATOM 628 O O . PRO A 1 83 ? -11.419 22.385 5.213 1.00 45.03 83 PRO A O 1
ATOM 631 N N . ASP A 1 84 ? -11.663 22.380 7.467 1.00 55.81 84 ASP A N 1
ATOM 632 C CA . ASP A 1 84 ? -13.112 22.564 7.483 1.00 55.81 84 ASP A CA 1
ATOM 633 C C . ASP A 1 84 ? -13.496 23.763 6.598 1.00 55.81 84 ASP A C 1
ATOM 635 O O . ASP A 1 84 ? -12.890 24.833 6.688 1.00 55.81 84 ASP A O 1
ATOM 639 N N . ASN A 1 85 ? -14.463 23.537 5.704 1.00 48.78 85 ASN A N 1
ATOM 640 C CA . ASN A 1 85 ? -14.950 24.494 4.704 1.00 48.78 85 ASN A CA 1
ATOM 641 C C . ASN A 1 85 ? -15.486 25.798 5.308 1.00 48.78 85 ASN A C 1
ATOM 643 O O . ASN A 1 85 ? -16.375 25.708 6.185 1.00 48.78 85 ASN A O 1
#

pLDDT: mean 70.11, std 15.02, range [41.59, 88.81]

Mean predicted aligned error: 9.09 Å